Protein AF-A0A2D4LKE3-F1 (afdb_monomer)

Foldseek 3Di:
DVVVVVVVCVLQFDDQWDAAPVRDIDRDPVVVVVRVVVVVCVVPDDDPDDPVVVVVCVVPDPDDDDDPVVVVVVLDQDDLVNQLVVLVPDDFPDQDFPVRDGSVCCNVCVVVCSVVVSVQVRCCSVVVDDDPSVVDGDDDDRDDDPPPSVD

pLDDT: mean 87.48, std 9.99, range [42.66, 97.75]

Organism: NCBI:txid129469

Solvent-accessible surface area (backbone atoms only — not comparable to full-atom values): 9604 Å² total; per-residue (Å²): 110,68,68,59,56,51,62,70,45,48,71,73,66,55,80,59,46,43,68,43,99,84,72,48,81,37,61,50,71,68,62,40,51,49,45,53,49,56,51,50,53,63,70,69,52,77,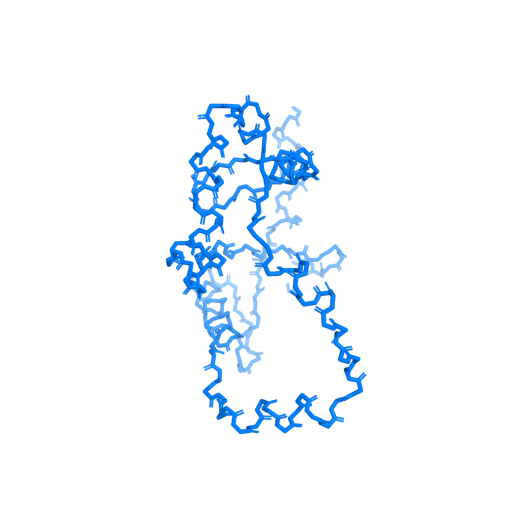78,89,72,57,67,68,58,54,52,48,51,60,70,73,41,92,68,80,79,76,53,68,71,55,52,56,62,73,69,49,79,75,47,72,6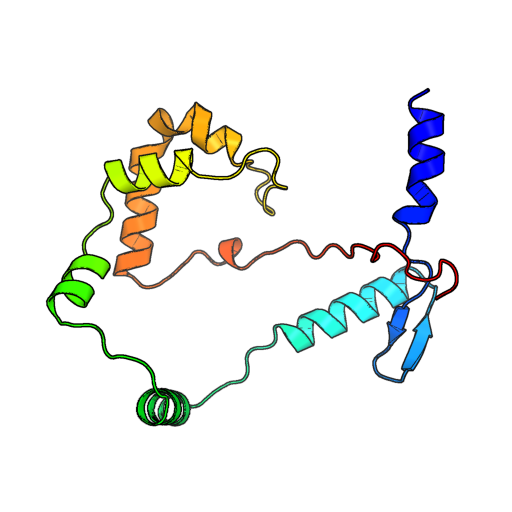6,60,50,53,52,51,48,66,66,52,66,72,94,52,86,46,61,87,86,65,63,39,59,58,55,50,56,76,45,29,88,83,43,44,69,62,52,46,51,52,54,41,50,30,66,73,68,74,51,77,65,72,74,77,76,57,77,84,89,76,91,75,73,62,94,82,63,58,92,87,83

Sequence (151 aa):
WLAYKLKKRKPKRTIYQLLDKNGQIEADPEKKKEIVREYFENLYDQDRVELNKIETYLKEGTLQLLSEDKKETLNKEITLSELRESIKKQKSNKTPGPDGFPSELYKEMGELLENLLLEICNEVLLEARTSESWKEAYITLIPEEGADANQ

Secondary structure (DSSP, 8-state):
-HHHHHHHHSGGG----EE-TTS-EE--HHHHHHHHHHHHHHHH------HHHHHHHHHHS-PPPPPHHHHHHHTSPPPHHHHHHHHHHSPSSPPP-TT---HHHHHHHHHHHHHHHHHHHHHHHHH----GGGG---------TT--TT-

Nearest PDB structures (foldseek):
  8c8j-assembly1_A  TM=7.892E-01  e=3.208E-06  Homo sapiens
  8uw3-assembly1_A  TM=8.749E-01  e=2.690E-05  Homo sapiens
  8sxu-assembly1_A  TM=7.715E-01  e=1.828E-05  Homo sapiens
  2y9j-assembly1_Y  TM=1.872E-01  e=2.750E+00  Salmonella enterica subsp. enterica serovar Typhimurium

Structure (mmCIF, N/CA/C/O backbone):
data_AF-A0A2D4LKE3-F1
#
_entry.id   AF-A0A2D4LKE3-F1
#
loop_
_atom_site.group_PDB
_atom_site.id
_atom_site.type_symbol
_atom_site.label_atom_id
_atom_site.label_alt_id
_atom_site.label_comp_id
_atom_site.label_asym_id
_atom_site.label_entity_id
_atom_site.label_seq_id
_atom_site.pdbx_PDB_ins_code
_atom_site.Cartn_x
_atom_site.Cartn_y
_atom_site.Cartn_z
_atom_site.occupancy
_atom_site.B_iso_or_equiv
_atom_site.auth_seq_id
_atom_site.auth_comp_id
_atom_site.auth_asym_id
_atom_site.auth_atom_id
_atom_site.pdbx_PDB_model_num
ATOM 1 N N . TRP A 1 1 ? -12.184 11.033 -34.931 1.00 65.94 1 TRP A N 1
ATOM 2 C CA . TRP A 1 1 ? -11.682 11.895 -33.833 1.00 65.94 1 TRP A CA 1
ATOM 3 C C . TRP A 1 1 ? -10.909 11.115 -32.755 1.00 65.94 1 TRP A C 1
ATOM 5 O O . TRP A 1 1 ? -9.753 11.447 -32.508 1.00 65.94 1 TRP A O 1
ATOM 15 N N . LEU A 1 2 ? -11.458 10.036 -32.172 1.00 74.19 2 LEU A N 1
ATOM 16 C CA . LEU A 1 2 ? -10.763 9.214 -31.158 1.00 74.19 2 LEU A CA 1
ATOM 17 C C . LEU A 1 2 ? -9.444 8.588 -31.661 1.00 74.19 2 LEU A C 1
ATOM 19 O O . LEU A 1 2 ? -8.413 8.738 -31.011 1.00 74.19 2 LEU A O 1
ATOM 23 N N . ALA A 1 3 ? -9.443 7.980 -32.853 1.00 77.62 3 ALA A N 1
ATOM 24 C CA . ALA A 1 3 ? -8.242 7.389 -33.461 1.00 77.62 3 ALA A CA 1
ATOM 25 C C . ALA A 1 3 ? -7.093 8.402 -33.641 1.00 77.62 3 ALA A C 1
ATOM 27 O O . ALA A 1 3 ? -5.932 8.097 -33.378 1.00 77.62 3 ALA A O 1
ATOM 28 N N . TYR A 1 4 ? -7.422 9.642 -34.012 1.00 77.94 4 TYR A N 1
ATOM 29 C CA . TYR A 1 4 ? -6.458 10.737 -34.133 1.00 77.94 4 TYR A CA 1
ATOM 30 C C . TYR A 1 4 ? -5.860 11.133 -32.772 1.00 77.94 4 TYR A C 1
ATOM 32 O O . TYR A 1 4 ? -4.644 11.283 -32.644 1.00 77.94 4 TYR A O 1
ATOM 40 N N . LYS A 1 5 ? -6.698 11.230 -31.730 1.00 74.94 5 LYS A N 1
ATOM 41 C CA . LYS A 1 5 ? -6.263 11.527 -30.354 1.00 74.94 5 LYS A CA 1
ATOM 42 C C . LYS A 1 5 ? -5.369 10.417 -29.789 1.00 74.94 5 LYS A C 1
ATOM 44 O O . LYS A 1 5 ? -4.370 10.716 -29.141 1.00 74.94 5 LYS A O 1
ATOM 49 N N . LEU A 1 6 ? -5.68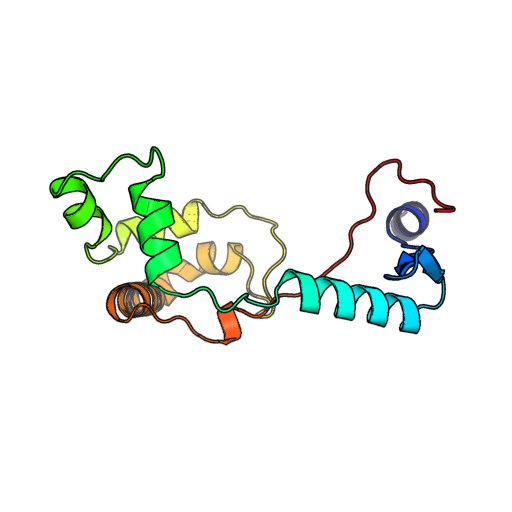7 9.152 -30.072 1.00 74.31 6 LEU A N 1
ATOM 50 C CA . LEU A 1 6 ? -4.856 7.999 -29.709 1.00 74.31 6 LEU A CA 1
ATOM 51 C C . LEU A 1 6 ? -3.509 8.020 -30.448 1.00 74.31 6 LEU A C 1
ATOM 53 O O . LEU A 1 6 ? -2.471 7.852 -29.813 1.00 74.31 6 LEU A O 1
ATOM 57 N N . LYS A 1 7 ? -3.500 8.320 -31.755 1.00 71.81 7 LYS A N 1
ATOM 58 C CA . LYS A 1 7 ? -2.272 8.414 -32.565 1.00 71.81 7 LYS A CA 1
ATOM 59 C C . LYS A 1 7 ? -1.324 9.513 -32.066 1.00 71.81 7 LYS A C 1
ATOM 61 O O . LYS A 1 7 ? -0.128 9.272 -31.983 1.00 71.81 7 LYS A O 1
ATOM 66 N N . LYS A 1 8 ? -1.849 10.674 -31.650 1.00 70.44 8 LYS A N 1
ATOM 67 C CA . LYS A 1 8 ? -1.053 11.754 -31.027 1.00 70.44 8 LYS A CA 1
ATOM 68 C C . LYS A 1 8 ? -0.528 11.418 -29.623 1.00 70.44 8 LYS A C 1
ATOM 70 O O . LYS A 1 8 ? 0.462 12.001 -29.197 1.00 70.44 8 LYS A O 1
ATOM 75 N N . ARG A 1 9 ? -1.188 10.510 -28.893 1.00 65.38 9 ARG A N 1
ATOM 76 C CA . ARG A 1 9 ? -0.799 10.101 -27.530 1.00 65.38 9 ARG A CA 1
ATOM 77 C C . ARG A 1 9 ? 0.203 8.946 -27.498 1.00 65.38 9 ARG A C 1
ATOM 79 O O . ARG A 1 9 ? 0.958 8.870 -26.539 1.00 65.38 9 ARG A O 1
ATOM 86 N N . LYS A 1 10 ? 0.221 8.076 -28.517 1.00 61.34 10 LYS A N 1
ATOM 87 C CA . LYS A 1 10 ? 1.152 6.935 -28.626 1.00 61.34 10 LYS A CA 1
ATOM 88 C C . LYS A 1 10 ? 2.632 7.303 -28.404 1.00 61.34 10 LYS A C 1
ATOM 90 O O . LYS A 1 10 ? 3.231 6.691 -27.524 1.00 61.34 10 LYS A O 1
ATOM 95 N N . PRO A 1 11 ? 3.221 8.295 -29.100 1.00 62.19 11 PRO A N 1
ATOM 96 C CA . PRO A 1 11 ? 4.644 8.601 -28.932 1.00 62.19 11 PRO A CA 1
ATOM 97 C C . PRO A 1 11 ? 4.976 9.150 -27.539 1.00 62.19 11 PRO A C 1
ATOM 99 O O . PRO A 1 11 ? 6.042 8.863 -27.024 1.00 62.19 11 PRO A O 1
ATOM 102 N N . LYS A 1 12 ? 4.038 9.851 -26.885 1.00 66.25 12 LYS A N 1
ATOM 103 C CA . LYS A 1 12 ? 4.211 10.379 -25.517 1.00 66.25 12 LYS A CA 1
ATOM 104 C C . LYS A 1 12 ? 4.125 9.318 -24.412 1.00 66.25 12 LYS A C 1
ATO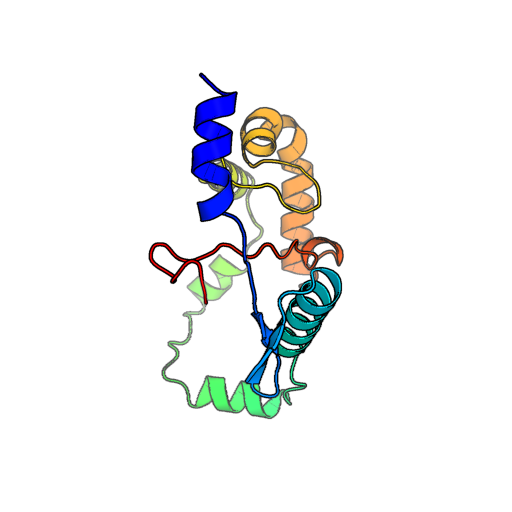M 106 O O . LYS A 1 12 ? 4.266 9.648 -23.247 1.00 66.25 12 LYS A O 1
ATOM 111 N N . ARG A 1 13 ? 3.774 8.076 -24.752 1.00 70.88 13 ARG A N 1
ATOM 112 C CA . ARG A 1 13 ? 3.596 6.962 -23.803 1.00 70.88 13 ARG A CA 1
ATOM 113 C C . ARG A 1 13 ? 4.526 5.791 -24.098 1.00 70.88 13 ARG A C 1
ATOM 115 O O . ARG A 1 13 ? 4.426 4.765 -23.440 1.00 70.88 13 ARG A O 1
ATOM 122 N N . THR A 1 14 ? 5.350 5.913 -25.136 1.00 79.56 14 THR A N 1
ATOM 123 C CA . THR A 1 14 ? 6.241 4.842 -25.570 1.00 79.56 14 THR A CA 1
ATOM 124 C C . THR A 1 14 ? 7.618 5.111 -24.999 1.00 79.56 14 THR A C 1
ATOM 126 O O . THR A 1 14 ? 8.144 6.204 -25.169 1.00 79.56 14 THR A O 1
ATOM 129 N N . ILE A 1 15 ? 8.183 4.106 -24.343 1.00 85.38 15 ILE A N 1
ATOM 130 C CA . ILE A 1 15 ? 9.568 4.122 -23.884 1.00 85.38 15 ILE A CA 1
ATOM 131 C C . ILE A 1 15 ? 10.392 3.449 -24.972 1.00 85.38 15 ILE A C 1
ATOM 133 O O . ILE A 1 15 ? 10.228 2.250 -25.234 1.00 85.38 15 ILE A O 1
ATOM 137 N N . TYR A 1 16 ? 11.211 4.238 -25.662 1.00 85.75 16 TYR A N 1
ATOM 138 C CA . TYR A 1 16 ? 11.960 3.768 -26.823 1.00 85.75 16 TYR A CA 1
ATOM 139 C C . TYR A 1 16 ? 13.146 2.914 -26.396 1.00 85.75 16 TYR A C 1
ATOM 141 O O . TYR A 1 16 ? 13.276 1.789 -26.883 1.00 85.75 16 TYR A O 1
ATOM 149 N N . GLN A 1 17 ? 13.907 3.379 -25.413 1.00 89.12 17 GLN A N 1
ATOM 150 C CA . GLN A 1 17 ? 15.090 2.699 -24.907 1.00 89.12 17 GLN A CA 1
ATOM 151 C C . GLN A 1 17 ? 15.206 2.837 -23.383 1.00 89.12 17 GLN A C 1
ATOM 153 O O . GLN A 1 17 ? 14.513 3.648 -22.772 1.00 89.12 17 GLN A O 1
ATOM 158 N N . LEU A 1 18 ? 16.029 1.988 -22.777 1.00 91.31 18 LEU A N 1
ATOM 159 C CA . LEU A 1 18 ? 16.398 2.032 -21.364 1.00 91.31 18 LEU A CA 1
ATOM 160 C C . LEU A 1 18 ? 17.906 1.823 -21.238 1.00 91.31 18 LEU A C 1
ATOM 162 O O . LEU A 1 18 ? 18.506 1.179 -22.098 1.00 91.31 18 LEU A O 1
ATOM 166 N N . LEU A 1 19 ? 18.503 2.338 -20.164 1.00 91.38 19 LEU A N 1
ATOM 167 C CA . LEU A 1 19 ? 19.871 1.991 -19.794 1.00 91.38 19 LEU A CA 1
ATOM 168 C C . LEU A 1 19 ? 19.873 0.776 -18.867 1.00 91.38 19 LEU A C 1
ATOM 170 O O . LEU A 1 19 ? 19.094 0.720 -17.916 1.00 91.38 19 LEU A O 1
ATOM 174 N N . ASP A 1 20 ? 20.761 -0.174 -19.137 1.00 90.38 20 ASP A N 1
ATOM 175 C CA . ASP A 1 20 ? 21.038 -1.286 -18.234 1.00 90.38 20 ASP A CA 1
ATOM 176 C C . ASP A 1 20 ? 21.956 -0.858 -17.066 1.00 90.38 20 ASP A C 1
ATOM 178 O O . ASP A 1 20 ? 22.481 0.259 -17.014 1.00 90.38 20 ASP A O 1
ATOM 182 N N . LYS A 1 21 ? 22.196 -1.779 -16.125 1.00 89.00 21 LYS A N 1
ATOM 183 C CA . LYS A 1 21 ? 23.094 -1.575 -14.970 1.00 89.00 21 LYS A CA 1
ATOM 184 C C . LYS A 1 21 ? 24.555 -1.275 -15.335 1.00 89.00 21 LYS A C 1
ATOM 186 O O . LYS A 1 21 ? 25.302 -0.783 -14.495 1.00 89.00 21 LYS A O 1
ATOM 191 N N . ASN A 1 22 ? 24.965 -1.573 -16.566 1.00 91.38 22 ASN A N 1
ATOM 192 C CA . ASN A 1 22 ? 26.306 -1.320 -17.085 1.00 91.38 22 ASN A CA 1
ATOM 193 C C . ASN A 1 22 ? 26.380 -0.006 -17.888 1.00 91.38 22 ASN A C 1
ATOM 195 O O . ASN A 1 22 ? 27.442 0.321 -18.419 1.00 91.38 22 ASN A O 1
ATOM 199 N N . GLY A 1 23 ? 25.272 0.736 -18.004 1.00 89.25 23 GLY A N 1
ATOM 200 C CA . GLY A 1 23 ? 25.174 1.961 -18.795 1.00 89.25 23 GLY A CA 1
ATOM 201 C C . GLY A 1 23 ? 24.985 1.739 -20.301 1.00 89.25 23 GLY A C 1
ATOM 202 O O . GLY A 1 23 ? 25.187 2.671 -21.078 1.00 89.25 23 GLY A O 1
ATOM 203 N N . GLN A 1 24 ? 24.617 0.532 -20.738 1.00 91.38 24 GLN A N 1
ATOM 204 C CA . GLN A 1 24 ? 24.325 0.215 -22.138 1.00 91.38 24 GLN A CA 1
ATOM 205 C C . GLN A 1 24 ? 22.867 0.522 -22.482 1.00 91.38 24 GLN A C 1
ATOM 207 O O . GLN A 1 24 ? 21.958 0.227 -21.712 1.00 91.38 24 GLN A O 1
ATOM 212 N N . ILE A 1 25 ? 22.647 1.101 -23.663 1.00 92.31 25 ILE A N 1
ATOM 213 C CA . ILE A 1 25 ? 21.314 1.458 -24.158 1.00 92.31 25 ILE A CA 1
ATOM 214 C C . ILE A 1 25 ? 20.684 0.249 -24.850 1.00 92.31 25 ILE A C 1
ATOM 216 O O . ILE A 1 25 ? 21.243 -0.284 -25.808 1.00 92.31 25 ILE A O 1
ATOM 220 N N . GLU A 1 26 ? 19.481 -0.127 -24.422 1.00 92.44 26 GLU A N 1
ATOM 221 C CA . GLU A 1 26 ? 18.705 -1.221 -25.000 1.00 92.44 26 GLU A CA 1
ATOM 222 C C . GLU A 1 26 ? 17.328 -0.739 -25.464 1.00 92.44 26 GLU A C 1
ATOM 224 O O . GLU A 1 26 ? 16.533 -0.190 -24.699 1.00 92.44 26 GLU A O 1
ATOM 229 N N . ALA A 1 27 ? 17.030 -0.973 -26.743 1.00 91.62 27 ALA A N 1
ATOM 230 C CA . ALA A 1 27 ? 15.740 -0.648 -27.358 1.00 91.62 27 ALA A CA 1
ATOM 231 C C . ALA A 1 27 ? 14.835 -1.880 -27.541 1.00 91.62 27 ALA A C 1
ATOM 233 O O . ALA A 1 27 ? 13.627 -1.733 -27.767 1.00 91.62 27 ALA A O 1
ATOM 234 N N . ASP A 1 28 ? 15.403 -3.087 -27.431 1.00 92.38 28 ASP A N 1
ATOM 235 C CA . ASP A 1 28 ? 14.671 -4.342 -27.585 1.00 92.38 28 ASP A CA 1
ATOM 236 C C . ASP A 1 28 ? 13.601 -4.503 -26.483 1.00 92.38 28 ASP A C 1
ATOM 238 O O . ASP A 1 28 ? 13.904 -4.319 -25.301 1.00 92.38 28 ASP A O 1
ATOM 242 N N . PRO A 1 29 ? 12.339 -4.821 -26.825 1.00 89.81 29 PRO A N 1
ATOM 243 C CA . PRO A 1 29 ? 11.267 -4.932 -25.842 1.00 89.81 29 PRO A CA 1
ATOM 244 C C . PRO A 1 29 ? 11.496 -5.977 -24.747 1.00 89.81 29 PRO A C 1
ATOM 246 O O . PRO A 1 29 ? 11.118 -5.718 -23.606 1.00 89.81 29 PRO A O 1
ATOM 249 N N . GLU A 1 30 ? 12.088 -7.132 -25.062 1.00 92.56 30 GLU A N 1
ATOM 250 C CA . GLU A 1 30 ? 12.310 -8.189 -24.069 1.00 92.56 30 GLU A CA 1
ATOM 251 C C . GLU A 1 30 ? 13.471 -7.825 -23.147 1.00 92.56 30 GLU A C 1
ATOM 253 O O . GLU A 1 30 ? 13.337 -7.916 -21.928 1.00 92.56 30 GLU A O 1
ATOM 258 N N . LYS A 1 31 ? 14.561 -7.278 -23.696 1.00 93.19 31 LYS A N 1
ATOM 259 C CA . LYS A 1 31 ? 15.651 -6.745 -22.869 1.00 93.19 31 LYS A CA 1
ATOM 260 C C . LYS A 1 31 ? 15.204 -5.591 -21.977 1.00 93.19 31 LYS A C 1
ATOM 262 O O . LYS A 1 31 ? 15.613 -5.517 -20.825 1.00 93.19 31 LYS A O 1
ATOM 267 N N . LYS A 1 32 ? 14.320 -4.711 -22.460 1.00 91.56 32 LYS A N 1
ATOM 268 C CA . LYS A 1 32 ? 13.749 -3.640 -21.630 1.00 91.56 32 LYS A CA 1
ATOM 269 C C . LYS A 1 32 ? 12.945 -4.189 -20.457 1.00 91.56 32 LYS A C 1
ATOM 271 O O . LYS A 1 32 ? 13.073 -3.664 -19.358 1.00 91.56 32 LYS A O 1
ATOM 276 N N . LYS A 1 33 ? 12.132 -5.232 -20.661 1.00 91.75 33 LYS A N 1
ATOM 277 C CA . LYS A 1 33 ? 11.418 -5.883 -19.549 1.00 91.75 33 LYS A CA 1
ATOM 278 C C . LYS A 1 33 ? 12.394 -6.441 -18.524 1.00 91.75 33 LYS A C 1
ATOM 280 O O . LYS A 1 33 ? 12.166 -6.263 -17.334 1.00 91.75 33 LYS A O 1
ATOM 285 N N . GLU A 1 34 ? 13.469 -7.066 -18.990 1.00 93.94 34 GLU A N 1
ATOM 286 C CA . GLU A 1 34 ? 14.493 -7.634 -18.119 1.00 93.94 34 GLU A CA 1
ATOM 287 C C . GLU A 1 34 ? 15.200 -6.558 -17.289 1.00 93.94 34 GLU A C 1
ATOM 289 O O . GLU A 1 34 ? 15.289 -6.694 -16.074 1.00 93.94 34 GLU A O 1
ATOM 294 N N . ILE A 1 35 ? 15.594 -5.440 -17.908 1.00 94.25 35 ILE A N 1
ATOM 295 C CA . ILE A 1 35 ? 16.184 -4.291 -17.204 1.00 94.25 35 ILE A CA 1
ATOM 296 C C . ILE A 1 35 ? 15.247 -3.782 -16.104 1.00 94.25 35 ILE A C 1
ATOM 298 O O . ILE A 1 35 ? 15.679 -3.542 -14.979 1.00 94.25 35 ILE A O 1
ATOM 302 N N . VAL A 1 36 ? 13.957 -3.625 -16.413 1.00 93.38 36 VAL A N 1
ATOM 303 C CA . VAL A 1 36 ? 12.957 -3.150 -15.444 1.00 93.38 36 VAL A CA 1
ATOM 304 C C . VAL A 1 36 ? 12.781 -4.147 -14.307 1.00 93.38 36 VAL A C 1
ATOM 306 O O . VAL A 1 36 ? 12.743 -3.742 -13.147 1.00 93.38 36 VAL A O 1
ATOM 309 N N . ARG A 1 37 ? 12.688 -5.437 -14.635 1.00 93.00 37 ARG A N 1
ATOM 310 C CA . ARG A 1 37 ? 12.560 -6.517 -13.660 1.00 93.00 37 ARG A CA 1
ATOM 311 C C . ARG A 1 37 ? 13.755 -6.531 -12.714 1.00 93.00 37 ARG A C 1
ATOM 313 O O . ARG A 1 37 ? 13.552 -6.387 -11.517 1.00 93.00 37 ARG A O 1
ATOM 320 N N . GLU A 1 38 ? 14.977 -6.611 -13.243 1.00 93.50 38 GLU A N 1
ATOM 321 C CA . GLU A 1 38 ? 16.200 -6.599 -12.434 1.00 93.50 38 GLU A CA 1
ATOM 322 C C . GLU A 1 38 ? 16.293 -5.336 -11.567 1.00 93.50 38 GLU A C 1
ATOM 324 O O . GLU A 1 38 ? 16.645 -5.413 -10.392 1.00 93.50 38 GLU A O 1
ATOM 329 N N . TYR A 1 39 ? 15.980 -4.162 -12.123 1.00 92.50 39 TYR A N 1
ATOM 330 C CA . TYR A 1 39 ? 16.043 -2.906 -11.378 1.00 92.50 39 TYR A CA 1
ATOM 331 C C . TYR A 1 39 ? 15.105 -2.915 -10.168 1.00 92.50 39 TYR A C 1
ATOM 333 O O . TYR A 1 39 ? 15.539 -2.620 -9.057 1.00 92.50 39 TYR A O 1
ATOM 341 N N . PHE A 1 40 ? 13.831 -3.262 -10.367 1.00 92.31 40 PHE A N 1
ATOM 342 C CA . PHE A 1 40 ? 12.851 -3.240 -9.284 1.00 92.31 40 PHE A CA 1
ATOM 343 C C . PHE A 1 40 ? 12.991 -4.419 -8.319 1.00 92.31 40 PHE A C 1
ATOM 345 O O . PHE A 1 40 ? 12.716 -4.235 -7.138 1.00 92.31 40 PHE A O 1
ATOM 352 N N . GLU A 1 41 ? 13.459 -5.585 -8.776 1.00 91.12 41 GLU A N 1
ATOM 353 C CA . GLU A 1 41 ? 13.841 -6.688 -7.885 1.00 91.12 41 GLU A CA 1
ATOM 354 C C . GLU A 1 41 ? 14.935 -6.239 -6.917 1.00 91.12 41 GLU A C 1
ATOM 356 O O . GLU A 1 41 ? 14.773 -6.406 -5.717 1.00 91.12 41 GLU A O 1
ATOM 361 N N . ASN A 1 42 ? 15.992 -5.588 -7.412 1.00 90.75 42 ASN A N 1
ATOM 362 C CA . ASN A 1 42 ? 17.059 -5.071 -6.552 1.00 90.75 42 ASN A CA 1
ATOM 363 C C . ASN A 1 42 ? 16.604 -3.886 -5.683 1.00 90.75 42 ASN A C 1
ATOM 365 O O . ASN A 1 42 ? 17.058 -3.748 -4.553 1.00 90.75 42 ASN A O 1
ATOM 369 N N . LEU A 1 43 ? 15.727 -3.011 -6.195 1.00 90.69 43 LEU A N 1
ATOM 370 C CA . LEU A 1 43 ? 15.225 -1.850 -5.448 1.00 90.69 43 LEU A CA 1
ATOM 371 C C . LEU A 1 43 ? 14.346 -2.256 -4.260 1.00 90.69 43 LEU A C 1
ATOM 373 O O . LEU A 1 43 ? 14.378 -1.598 -3.221 1.00 90.69 43 LEU A O 1
ATOM 377 N N . TYR A 1 44 ? 13.521 -3.287 -4.443 1.00 88.00 44 TYR A N 1
ATOM 378 C CA . TYR A 1 44 ? 12.609 -3.790 -3.419 1.00 88.00 44 TYR A CA 1
ATOM 379 C C . TYR A 1 44 ? 13.158 -4.999 -2.662 1.00 88.00 44 TYR A C 1
ATOM 381 O O . TYR A 1 44 ? 12.455 -5.533 -1.801 1.00 88.00 44 TYR A O 1
ATOM 389 N N . ASP A 1 45 ? 14.394 -5.415 -2.945 1.00 86.62 45 ASP A N 1
ATOM 390 C CA . ASP A 1 45 ? 15.070 -6.417 -2.136 1.00 86.62 45 ASP A CA 1
ATOM 391 C C . ASP A 1 45 ? 15.239 -5.873 -0.713 1.00 86.62 45 ASP A C 1
ATOM 393 O O . ASP A 1 45 ? 15.652 -4.731 -0.491 1.00 86.62 45 ASP A O 1
ATOM 397 N N . GLN A 1 46 ? 14.840 -6.671 0.273 1.00 74.06 46 GLN A N 1
ATOM 398 C CA . GLN A 1 46 ? 14.906 -6.259 1.667 1.00 74.06 46 GLN A CA 1
ATOM 399 C C . GLN A 1 46 ? 16.275 -6.603 2.238 1.00 74.06 46 GLN A C 1
ATOM 401 O O . GLN A 1 46 ? 16.589 -7.773 2.474 1.00 74.06 46 GLN A O 1
ATOM 406 N N . ASP A 1 47 ? 17.050 -5.573 2.574 1.00 76.69 47 ASP A N 1
ATOM 407 C CA . ASP A 1 47 ? 18.236 -5.752 3.400 1.00 76.69 47 ASP A CA 1
ATOM 408 C C . ASP A 1 47 ? 17.851 -6.418 4.726 1.00 76.69 47 ASP A C 1
ATOM 410 O O . ASP A 1 47 ? 16.976 -5.958 5.468 1.00 76.69 47 ASP A O 1
ATOM 414 N N . ARG A 1 48 ? 18.544 -7.506 5.070 1.00 79.00 48 ARG A N 1
ATOM 415 C CA . ARG A 1 48 ? 18.418 -8.124 6.393 1.00 79.00 48 ARG A CA 1
ATOM 416 C C . ARG A 1 48 ? 19.116 -7.241 7.421 1.00 79.00 48 ARG A C 1
ATOM 418 O O . ARG A 1 48 ? 20.299 -7.415 7.712 1.00 79.00 48 ARG A O 1
ATOM 425 N N . VAL A 1 49 ? 18.382 -6.280 7.967 1.00 84.75 49 VAL A N 1
ATOM 426 C CA . VAL A 1 49 ? 18.879 -5.405 9.029 1.00 84.75 49 VAL A CA 1
ATOM 427 C C . VAL A 1 49 ? 18.718 -6.097 10.382 1.00 84.75 49 VAL A C 1
ATOM 429 O O . VAL A 1 49 ? 17.642 -6.567 10.742 1.00 84.75 49 VAL A O 1
ATOM 432 N N . GLU A 1 50 ? 19.801 -6.156 11.156 1.00 90.50 50 GLU A N 1
ATOM 433 C CA . GLU A 1 50 ? 19.758 -6.650 12.533 1.00 90.50 50 GLU A CA 1
ATOM 434 C C . GLU A 1 50 ? 18.890 -5.738 13.412 1.00 90.50 50 GLU A C 1
ATOM 436 O O . GLU A 1 50 ? 19.045 -4.515 13.385 1.00 90.50 50 GLU A O 1
ATOM 441 N N . LEU A 1 51 ? 18.040 -6.331 14.257 1.00 88.38 51 LEU A N 1
ATOM 442 C CA . LEU A 1 51 ? 17.137 -5.598 15.159 1.00 88.38 51 LEU A CA 1
ATOM 443 C C . LEU A 1 51 ? 17.868 -4.548 16.010 1.00 88.38 51 LEU A C 1
ATOM 445 O O . LEU A 1 51 ? 17.381 -3.431 16.168 1.00 88.38 51 LEU A O 1
ATOM 449 N N . ASN A 1 52 ? 19.082 -4.861 16.472 1.00 91.50 52 ASN A N 1
ATOM 450 C CA . ASN A 1 52 ? 19.905 -3.937 17.253 1.00 91.50 52 ASN A CA 1
ATOM 451 C C . ASN A 1 52 ? 20.234 -2.646 16.488 1.00 91.50 52 ASN A C 1
ATOM 453 O O . ASN A 1 52 ? 20.259 -1.575 17.084 1.00 91.50 52 ASN A O 1
ATOM 457 N N . LYS A 1 53 ? 20.466 -2.720 15.170 1.00 90.75 53 LYS A N 1
ATOM 458 C CA . LYS A 1 53 ? 20.740 -1.528 14.351 1.00 90.75 53 LYS A CA 1
ATOM 459 C C . LYS A 1 53 ? 19.500 -0.652 14.219 1.00 90.75 53 LYS A C 1
ATOM 461 O O . LYS A 1 53 ? 19.620 0.568 14.267 1.00 90.75 53 LYS A O 1
ATOM 466 N N . ILE A 1 54 ? 18.325 -1.273 14.096 1.00 89.19 54 ILE A N 1
ATOM 467 C CA . ILE A 1 54 ? 17.044 -0.561 14.057 1.00 89.19 54 ILE A CA 1
ATOM 468 C C . ILE A 1 54 ? 16.813 0.156 15.388 1.00 89.19 54 ILE A C 1
ATOM 470 O O . ILE A 1 54 ? 16.519 1.348 15.399 1.00 89.19 54 ILE A O 1
ATOM 474 N N . GLU A 1 55 ? 17.007 -0.535 16.513 1.00 88.19 55 GLU A N 1
ATOM 475 C CA . GLU A 1 55 ? 16.877 0.080 17.834 1.00 88.19 55 GLU A CA 1
ATOM 476 C C . GLU A 1 55 ? 17.831 1.256 18.032 1.00 88.19 55 GLU A C 1
ATOM 478 O O . GLU A 1 55 ? 17.410 2.306 18.517 1.00 88.19 55 GLU A O 1
ATOM 483 N N . THR A 1 56 ? 19.105 1.091 17.671 1.00 90.56 56 THR A N 1
ATOM 484 C CA . THR A 1 56 ? 20.103 2.160 17.775 1.00 90.56 56 THR A CA 1
ATOM 485 C C . THR A 1 56 ? 19.699 3.358 16.926 1.00 90.56 56 THR A C 1
ATOM 487 O O . THR A 1 56 ? 19.653 4.468 17.444 1.00 90.56 56 THR A O 1
ATOM 490 N N . TYR A 1 57 ? 19.295 3.139 15.672 1.00 89.31 57 TYR A N 1
ATOM 491 C CA . TYR A 1 57 ? 18.821 4.207 14.791 1.00 89.31 57 TYR A CA 1
ATOM 492 C C . TYR A 1 57 ? 17.624 4.968 15.382 1.00 89.31 57 TYR A C 1
ATOM 494 O O . TYR A 1 57 ? 17.604 6.198 15.380 1.00 89.31 57 TYR A O 1
ATOM 502 N N . LEU A 1 58 ? 16.640 4.252 15.934 1.00 88.31 58 LEU A N 1
ATOM 503 C CA . LEU A 1 58 ? 15.466 4.869 16.557 1.00 88.31 58 LEU A CA 1
ATOM 504 C C . LEU A 1 58 ? 15.814 5.637 17.843 1.00 88.31 58 LEU A C 1
ATOM 506 O O . LEU A 1 58 ? 15.173 6.646 18.127 1.00 88.31 58 LEU A O 1
ATOM 510 N N . LYS A 1 59 ? 16.813 5.177 18.610 1.00 85.19 59 LYS A N 1
ATOM 511 C CA . LYS A 1 59 ? 17.301 5.833 19.839 1.00 85.19 59 LYS A CA 1
ATOM 512 C C . LYS A 1 59 ? 18.151 7.073 19.546 1.00 85.19 59 LYS A C 1
ATOM 514 O O . LYS A 1 59 ? 18.085 8.040 20.298 1.00 85.19 59 LYS A O 1
ATOM 519 N N . GLU A 1 60 ? 18.959 7.032 18.489 1.00 86.94 60 GLU A N 1
ATOM 520 C CA . GLU A 1 60 ? 19.826 8.138 18.060 1.00 86.94 60 GLU A CA 1
ATOM 521 C C . GLU A 1 60 ? 19.066 9.208 17.264 1.00 86.94 60 GLU A C 1
ATOM 523 O O . GLU A 1 60 ? 19.467 10.373 17.236 1.00 86.94 60 GLU A O 1
ATOM 528 N N . GLY A 1 61 ? 17.964 8.827 16.617 1.00 80.56 61 GLY A N 1
ATOM 529 C CA . GLY A 1 61 ? 17.112 9.743 15.874 1.00 80.56 61 GLY A CA 1
ATOM 530 C C . GLY A 1 61 ? 16.429 10.780 16.769 1.00 80.56 61 GLY A C 1
ATOM 531 O O . GLY A 1 61 ? 16.063 10.523 17.912 1.00 80.56 61 GLY A O 1
ATOM 532 N N . THR A 1 62 ? 16.152 11.960 16.216 1.00 78.38 62 THR A N 1
ATOM 533 C CA . THR A 1 62 ? 15.344 13.013 16.860 1.00 78.38 62 THR A CA 1
ATOM 534 C C . THR A 1 62 ? 13.839 12.719 16.798 1.00 78.38 62 THR A C 1
ATOM 536 O O . THR A 1 62 ? 13.012 13.627 16.681 1.00 78.38 62 THR A O 1
ATOM 539 N N . LEU A 1 63 ? 13.460 11.439 16.841 1.00 81.50 63 LEU A N 1
ATOM 540 C CA . LEU A 1 63 ? 12.064 11.028 16.800 1.00 81.50 63 LEU A CA 1
ATOM 541 C C . LEU A 1 63 ? 11.401 11.365 18.135 1.00 81.50 63 LEU A C 1
ATOM 543 O O . LEU A 1 63 ? 11.866 10.982 19.207 1.00 81.50 63 LEU A O 1
ATOM 547 N N . GLN A 1 64 ? 10.292 12.097 18.072 1.00 82.44 64 GLN A N 1
ATOM 548 C CA . GLN A 1 64 ? 9.507 12.395 19.262 1.00 82.44 64 GLN A CA 1
ATOM 549 C C . GLN A 1 64 ? 8.783 11.132 19.720 1.00 82.44 64 GLN A C 1
ATOM 551 O O . GLN A 1 64 ? 7.993 10.554 18.970 1.00 82.44 64 GLN A O 1
ATOM 556 N N . LEU A 1 65 ? 9.027 10.722 20.965 1.00 84.81 65 LEU A N 1
ATOM 557 C CA . LEU A 1 65 ? 8.300 9.610 21.559 1.00 84.81 65 LEU A CA 1
ATOM 558 C C . LEU A 1 65 ? 6.825 9.994 21.735 1.00 84.81 65 LEU A C 1
ATOM 560 O O . LEU A 1 65 ? 6.498 11.081 22.218 1.00 84.81 65 LEU A O 1
ATOM 564 N N . LEU A 1 66 ? 5.926 9.092 21.349 1.00 88.62 66 LEU A N 1
ATOM 565 C CA . LEU A 1 66 ? 4.497 9.270 21.583 1.00 88.62 66 LEU A CA 1
ATOM 566 C C . LEU A 1 66 ? 4.199 9.218 23.087 1.00 88.62 66 LEU A C 1
ATOM 568 O O . LEU A 1 66 ? 4.755 8.383 23.805 1.00 88.62 66 LEU A O 1
ATOM 572 N N . SER A 1 67 ? 3.296 10.086 23.550 1.00 93.25 67 SER A N 1
ATOM 573 C CA . SER A 1 67 ? 2.729 9.980 24.896 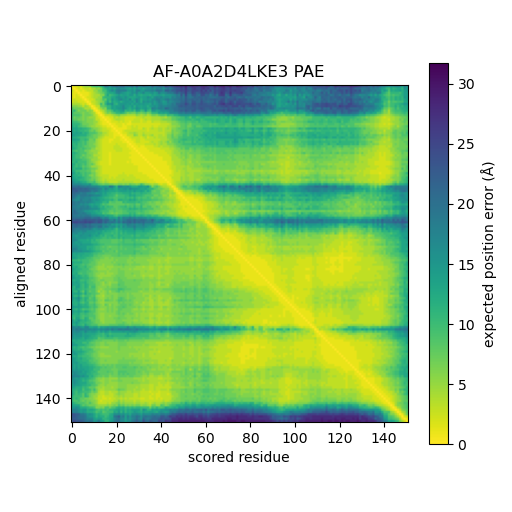1.00 93.25 67 SER A CA 1
ATOM 574 C C . SER A 1 67 ? 1.908 8.700 25.029 1.00 93.25 67 SER A C 1
ATOM 576 O O . SER A 1 67 ? 1.391 8.184 24.035 1.00 93.25 67 SER A O 1
ATOM 578 N N . GLU A 1 68 ? 1.757 8.207 26.256 1.00 93.50 68 GLU A N 1
ATOM 579 C CA . GLU A 1 68 ? 1.051 6.947 26.503 1.00 93.50 68 GLU A CA 1
ATOM 580 C C . GLU A 1 68 ? -0.405 7.001 26.019 1.00 93.50 68 GLU A C 1
ATOM 582 O O . GLU A 1 68 ? -0.831 6.113 25.289 1.00 93.50 68 GLU A O 1
ATOM 587 N N . ASP A 1 69 ? -1.102 8.121 26.243 1.00 95.12 69 ASP A N 1
ATOM 588 C CA . ASP A 1 69 ? -2.469 8.339 25.743 1.00 95.12 69 ASP A CA 1
ATOM 589 C C . ASP A 1 69 ? -2.581 8.223 24.211 1.00 95.12 69 ASP A C 1
ATOM 591 O O . ASP A 1 69 ? -3.576 7.729 23.672 1.00 95.12 69 ASP A O 1
ATOM 595 N N . LYS A 1 70 ? -1.556 8.686 23.478 1.00 94.06 70 LYS A N 1
ATOM 596 C CA . LYS A 1 70 ? -1.527 8.597 22.010 1.00 94.06 70 LYS A CA 1
ATOM 597 C C . LYS A 1 70 ? -1.282 7.168 21.559 1.00 94.06 70 LYS A C 1
ATOM 599 O O . LYS A 1 70 ? -1.918 6.736 20.604 1.00 94.06 70 LYS A O 1
ATOM 604 N N . LYS A 1 71 ? -0.383 6.442 22.231 1.00 92.94 71 LYS A N 1
ATOM 605 C CA . LYS A 1 71 ? -0.151 5.023 21.942 1.00 92.94 71 LYS A CA 1
ATOM 606 C C . LYS A 1 71 ? -1.410 4.213 22.196 1.00 92.94 71 LYS A C 1
ATOM 608 O O . LYS A 1 71 ? -1.786 3.424 21.342 1.00 92.94 71 LYS A O 1
ATOM 613 N N . GLU A 1 72 ? -2.071 4.429 23.329 1.00 94.69 72 GLU A N 1
ATOM 614 C CA . GLU A 1 72 ? -3.319 3.740 23.640 1.00 94.69 72 GLU A CA 1
ATOM 615 C C . GLU A 1 72 ? -4.362 4.036 22.563 1.00 94.69 72 GLU A C 1
ATOM 617 O O . GLU A 1 72 ? -4.945 3.116 22.008 1.00 94.69 72 GLU A O 1
ATOM 622 N N . THR A 1 73 ? -4.534 5.306 22.190 1.00 94.50 73 THR A N 1
ATOM 623 C CA . THR A 1 73 ? -5.494 5.704 21.151 1.00 94.50 73 THR A CA 1
ATOM 624 C C . THR A 1 73 ? -5.199 5.065 19.791 1.00 94.50 73 THR A C 1
ATOM 626 O O . THR A 1 73 ? -6.130 4.614 19.136 1.00 94.50 73 THR A O 1
ATOM 629 N N . LEU A 1 74 ? -3.932 5.000 19.370 1.00 93.00 74 LEU A N 1
ATOM 630 C CA . LEU A 1 74 ? -3.536 4.425 18.076 1.00 93.00 74 LEU A CA 1
ATOM 631 C C . LEU A 1 74 ? -3.652 2.895 18.017 1.00 93.00 74 LEU A C 1
ATOM 633 O O . LEU A 1 74 ? -3.720 2.352 16.921 1.00 93.00 74 LEU A O 1
ATOM 637 N N . ASN A 1 75 ? -3.655 2.217 19.167 1.00 93.69 75 ASN A N 1
ATOM 638 C CA . ASN A 1 75 ? -3.772 0.759 19.258 1.00 93.69 75 ASN A CA 1
ATOM 639 C C . ASN A 1 75 ? -5.197 0.287 19.599 1.00 93.69 75 ASN A C 1
ATOM 641 O O . ASN A 1 75 ? -5.403 -0.902 19.835 1.00 93.69 75 ASN A O 1
ATOM 645 N N . LYS A 1 76 ? -6.180 1.195 19.667 1.00 96.38 76 LYS A N 1
ATOM 646 C CA . LYS A 1 76 ? -7.589 0.814 19.831 1.00 96.38 76 LYS A CA 1
ATOM 647 C C . LYS A 1 76 ? -8.096 0.107 18.581 1.00 96.38 76 LYS A C 1
ATOM 649 O O . LYS A 1 76 ? -7.632 0.374 17.476 1.00 96.38 76 LYS A O 1
ATOM 654 N N . GLU A 1 77 ? -9.090 -0.753 18.780 1.00 97.25 77 GLU A N 1
ATOM 655 C CA . GLU A 1 77 ? -9.832 -1.352 17.676 1.00 97.25 77 GLU A CA 1
ATOM 656 C C . GLU A 1 77 ? -10.387 -0.266 16.753 1.00 97.25 77 GLU A C 1
ATOM 658 O O . GLU A 1 77 ? -10.948 0.741 17.198 1.00 97.25 77 GLU A O 1
ATOM 663 N N . ILE A 1 78 ? -10.240 -0.504 15.455 1.00 97.75 78 ILE A N 1
ATOM 664 C CA . ILE A 1 78 ? -10.791 0.340 14.408 1.00 97.75 78 ILE A CA 1
ATOM 665 C C . ILE A 1 78 ? -12.306 0.251 14.505 1.00 97.75 78 ILE A C 1
ATOM 667 O O . ILE A 1 78 ? -12.885 -0.838 14.531 1.00 97.75 78 ILE A O 1
ATOM 671 N N . THR A 1 79 ? -12.957 1.407 14.531 1.00 97.12 79 THR A N 1
ATOM 672 C CA . THR A 1 79 ? -14.412 1.497 14.585 1.00 97.12 79 THR A CA 1
ATOM 673 C C . THR A 1 79 ? -15.029 1.508 13.189 1.00 97.12 79 THR A C 1
ATOM 675 O O . THR A 1 79 ? -14.441 1.968 12.206 1.00 97.12 79 THR A O 1
ATOM 678 N N . LEU A 1 80 ? -16.296 1.094 13.102 1.00 96.00 80 LEU A N 1
ATOM 679 C CA . LEU A 1 80 ? -17.067 1.170 11.857 1.00 96.00 80 LEU A CA 1
ATOM 680 C C . LEU A 1 80 ? -17.160 2.610 11.314 1.00 96.00 80 LEU A C 1
ATOM 682 O O . LEU A 1 80 ? -17.193 2.826 10.104 1.00 96.00 80 LEU A O 1
ATOM 686 N N . SER A 1 81 ? -17.191 3.611 12.202 1.00 95.25 81 SER A N 1
ATOM 687 C CA . SER A 1 81 ? -17.235 5.023 11.808 1.00 95.25 81 SER A CA 1
ATOM 688 C C . SER A 1 81 ? -15.940 5.457 11.120 1.00 95.25 81 SER A C 1
ATOM 690 O O . SER A 1 81 ? -15.996 6.073 10.055 1.00 95.25 81 SER A O 1
ATOM 692 N N . GLU A 1 82 ? -14.786 5.108 11.693 1.00 96.44 82 GLU A N 1
ATOM 693 C CA . GLU A 1 82 ? -13.473 5.408 11.108 1.00 96.44 82 GLU A CA 1
ATOM 694 C C . GLU A 1 82 ? -13.291 4.707 9.762 1.00 96.44 82 GLU A C 1
ATOM 696 O O . GLU A 1 82 ? -12.827 5.324 8.798 1.00 96.44 82 GLU A O 1
ATOM 701 N N . LEU A 1 83 ? -13.727 3.446 9.661 1.00 95.75 83 LEU A N 1
ATOM 702 C CA . LEU A 1 83 ? -13.712 2.695 8.408 1.00 95.75 83 LEU A CA 1
ATOM 703 C C . LEU A 1 83 ? -14.550 3.394 7.327 1.00 95.75 83 LEU A C 1
ATOM 705 O O . LEU A 1 83 ? -14.052 3.674 6.234 1.00 95.75 83 LEU A O 1
ATOM 709 N N . ARG A 1 84 ? -15.806 3.742 7.635 1.00 94.50 84 ARG A N 1
ATOM 710 C CA . ARG A 1 84 ? -16.706 4.442 6.702 1.00 94.50 84 ARG A CA 1
ATOM 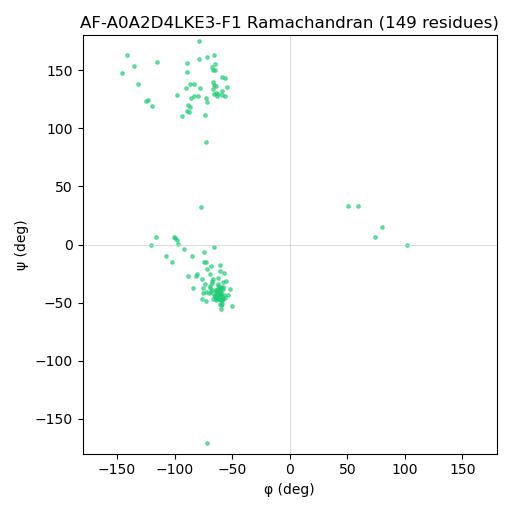711 C C . ARG A 1 84 ? -16.138 5.785 6.258 1.00 94.50 84 ARG A C 1
ATOM 713 O O . ARG A 1 84 ? -16.217 6.136 5.079 1.00 94.50 84 ARG A O 1
ATOM 720 N N . GLU A 1 85 ? -15.576 6.554 7.185 1.00 94.94 85 GLU A N 1
ATOM 721 C CA . GLU A 1 85 ? -14.950 7.834 6.867 1.00 94.94 85 GLU A CA 1
ATOM 722 C C . GLU A 1 85 ? -13.730 7.652 5.950 1.00 94.94 85 GLU A C 1
ATOM 724 O O . GLU A 1 85 ? -13.569 8.394 4.977 1.00 94.94 85 GLU A O 1
ATOM 729 N N . SER A 1 86 ? -12.913 6.630 6.206 1.00 94.56 86 SER A N 1
ATOM 730 C CA . SER A 1 86 ? -11.731 6.302 5.405 1.00 94.56 86 SER A CA 1
ATOM 731 C C . SER A 1 86 ? -12.103 5.909 3.976 1.00 94.56 86 SER A C 1
ATOM 733 O O . SER A 1 86 ? -11.533 6.454 3.029 1.00 94.56 86 SER A O 1
ATOM 735 N N . ILE A 1 87 ? -13.116 5.053 3.804 1.00 93.50 87 ILE A N 1
ATOM 736 C CA . ILE A 1 87 ? -13.642 4.665 2.486 1.00 93.50 87 ILE A CA 1
ATOM 737 C C . ILE A 1 87 ? -14.135 5.902 1.718 1.00 93.50 87 ILE A C 1
ATOM 739 O O . ILE A 1 87 ? -13.765 6.122 0.562 1.00 93.50 87 ILE A O 1
ATOM 743 N N . LYS A 1 88 ? -14.909 6.780 2.370 1.00 92.62 88 LYS A N 1
ATOM 744 C CA . LYS A 1 88 ? -15.412 8.016 1.743 1.00 92.62 88 LYS A CA 1
ATOM 745 C C . LYS A 1 88 ? -14.284 8.947 1.291 1.00 92.62 88 LYS A C 1
ATOM 747 O O . LYS A 1 88 ? -14.389 9.555 0.224 1.00 92.62 88 LYS A O 1
ATOM 752 N N . LYS A 1 89 ? -13.202 9.040 2.070 1.00 94.69 89 LYS A N 1
ATOM 753 C CA . LYS A 1 89 ? -12.031 9.884 1.778 1.00 94.69 89 LYS A CA 1
ATOM 754 C C . LYS A 1 89 ? -11.151 9.365 0.638 1.00 94.69 89 LYS A C 1
ATOM 756 O O . LYS A 1 89 ? -10.330 10.134 0.131 1.00 94.69 89 LYS A O 1
ATOM 761 N N . GLN A 1 90 ? -11.292 8.105 0.214 1.00 93.19 90 GLN A N 1
ATOM 762 C CA . GLN A 1 90 ? -10.497 7.570 -0.895 1.00 93.19 90 GLN A CA 1
ATOM 763 C C . GLN A 1 90 ? -10.670 8.422 -2.161 1.00 93.19 90 GLN A C 1
ATOM 765 O O . GLN A 1 90 ? -11.749 8.938 -2.456 1.00 93.19 90 GLN A O 1
ATOM 770 N N . LYS A 1 91 ? -9.603 8.593 -2.943 1.00 94.88 91 LYS A N 1
ATOM 771 C CA . LYS A 1 91 ? -9.672 9.352 -4.200 1.00 94.88 91 LYS A CA 1
ATOM 772 C C . LYS A 1 91 ? -10.273 8.477 -5.297 1.00 94.88 91 LYS A C 1
ATOM 774 O O . LYS A 1 91 ? -9.753 7.402 -5.556 1.00 94.88 91 LYS A O 1
ATOM 779 N N . SER A 1 92 ? -11.296 8.989 -5.972 1.00 93.81 92 SER A N 1
ATOM 780 C CA . SER A 1 92 ? -11.887 8.358 -7.157 1.00 93.81 92 SER A CA 1
ATOM 781 C C . SER A 1 92 ? -10.976 8.462 -8.389 1.00 93.81 92 SER A C 1
ATOM 783 O O . SER A 1 92 ? -10.089 9.320 -8.455 1.00 93.81 92 SER A O 1
ATOM 785 N N . ASN A 1 93 ? -11.230 7.613 -9.385 1.00 92.69 93 ASN A N 1
ATOM 786 C CA . ASN A 1 93 ? -10.519 7.484 -10.656 1.00 92.69 93 ASN A CA 1
ATOM 787 C C . ASN A 1 93 ? -9.034 7.142 -10.490 1.00 92.69 93 ASN A C 1
ATOM 789 O O . ASN A 1 93 ? -8.182 7.595 -11.262 1.00 92.69 93 ASN A O 1
ATOM 793 N N . LYS A 1 94 ? -8.711 6.371 -9.451 1.00 91.88 94 LYS A N 1
ATOM 794 C CA . LYS A 1 94 ? -7.391 5.766 -9.280 1.00 91.88 94 LYS A CA 1
ATOM 795 C C . LYS A 1 94 ? -7.360 4.401 -9.949 1.00 91.88 94 LYS A C 1
ATOM 797 O O . LYS A 1 94 ? -8.379 3.725 -10.046 1.00 91.88 94 LYS A O 1
ATOM 802 N N . THR A 1 95 ? -6.185 4.034 -10.448 1.00 90.38 95 THR A N 1
ATOM 803 C CA . THR A 1 95 ? -5.954 2.702 -11.003 1.00 90.38 95 THR A CA 1
ATOM 804 C C . THR A 1 95 ? -6.138 1.677 -9.880 1.00 90.38 95 THR A C 1
ATOM 806 O O . THR A 1 95 ? -5.540 1.879 -8.820 1.00 90.38 95 THR A O 1
ATOM 809 N N . PRO A 1 96 ? -6.964 0.634 -10.072 1.00 91.62 96 PRO A N 1
ATOM 810 C CA . PRO A 1 96 ? -7.105 -0.431 -9.087 1.00 91.62 96 PRO A CA 1
ATOM 811 C C . PRO A 1 96 ? -5.803 -1.228 -8.951 1.00 91.62 96 PRO A C 1
ATOM 813 O O . PRO A 1 96 ? -4.927 -1.162 -9.820 1.00 91.62 96 PRO A O 1
ATOM 816 N N . GLY A 1 97 ? -5.693 -1.978 -7.857 1.00 89.31 97 GLY A N 1
ATOM 817 C CA . GLY A 1 97 ? -4.611 -2.936 -7.673 1.00 89.31 97 GLY A CA 1
ATOM 818 C C . GLY A 1 97 ? -4.763 -4.161 -8.586 1.00 89.31 97 GLY A C 1
ATOM 819 O O . GLY A 1 97 ? -5.630 -4.190 -9.467 1.00 89.31 97 GLY A O 1
ATOM 820 N N . PRO A 1 98 ? -3.931 -5.194 -8.374 1.00 90.75 98 PRO A N 1
ATOM 821 C CA . PRO A 1 98 ? -4.029 -6.459 -9.103 1.00 90.75 98 PRO A CA 1
ATOM 822 C C . PRO A 1 98 ? -5.381 -7.173 -8.994 1.00 90.75 98 PRO A C 1
ATOM 824 O O . PRO A 1 98 ? -5.760 -7.910 -9.900 1.00 90.75 98 PRO A O 1
ATOM 827 N N . ASP A 1 99 ? -6.134 -6.901 -7.928 1.00 89.94 99 ASP A N 1
ATOM 828 C CA . ASP A 1 99 ? -7.498 -7.394 -7.708 1.00 89.94 99 ASP A CA 1
ATOM 829 C C . ASP A 1 99 ? -8.541 -6.806 -8.679 1.00 89.94 99 ASP A C 1
ATOM 831 O O . ASP A 1 99 ? -9.628 -7.360 -8.844 1.00 89.94 99 ASP A O 1
ATOM 835 N N . GLY A 1 100 ? -8.223 -5.689 -9.338 1.00 91.88 100 GLY A N 1
ATOM 836 C CA . GLY A 1 100 ? -9.118 -4.991 -10.251 1.00 91.88 100 GLY A CA 1
ATOM 837 C C . GLY A 1 100 ? -10.247 -4.208 -9.573 1.00 91.88 100 GLY A C 1
ATOM 838 O O . GLY A 1 100 ? -11.094 -3.666 -10.287 1.00 91.88 100 GLY A O 1
ATOM 839 N N . PHE A 1 101 ? -10.272 -4.094 -8.240 1.00 91.12 101 PHE A N 1
ATOM 840 C CA . PHE A 1 101 ? -11.349 -3.411 -7.520 1.00 91.12 101 PHE A CA 1
ATOM 841 C C . PHE A 1 101 ? -11.058 -1.911 -7.341 1.00 91.12 101 PHE A C 1
ATOM 843 O O . PHE A 1 101 ? -10.115 -1.529 -6.644 1.00 91.12 101 PHE A O 1
ATOM 850 N N . PRO A 1 102 ? -11.849 -1.013 -7.959 1.00 93.50 102 PRO A N 1
ATOM 851 C CA . PRO A 1 102 ? -11.638 0.423 -7.829 1.00 93.50 102 PRO A CA 1
ATOM 852 C C . PRO A 1 102 ? -12.187 0.956 -6.499 1.00 93.50 102 PRO A C 1
ATOM 854 O O . PRO A 1 102 ? -13.093 0.376 -5.902 1.00 93.50 102 PRO A O 1
ATOM 857 N N . SER A 1 103 ? -11.709 2.127 -6.069 1.00 93.44 103 SER A N 1
ATOM 858 C CA . SER A 1 103 ? -12.188 2.797 -4.843 1.00 93.44 103 SER A CA 1
ATOM 859 C C . SER A 1 103 ? -13.706 3.024 -4.822 1.00 93.44 103 SER A C 1
ATOM 861 O O . SER A 1 103 ? -14.346 2.995 -3.778 1.00 93.44 103 SER A O 1
ATOM 863 N N . GLU A 1 104 ? -14.292 3.235 -5.996 1.00 94.69 104 GLU A N 1
ATOM 864 C CA . GLU A 1 104 ? -15.713 3.452 -6.223 1.00 94.69 104 GLU A CA 1
ATOM 865 C C . GLU A 1 104 ? -16.540 2.241 -5.811 1.00 94.69 104 GLU A C 1
ATOM 867 O O . GLU A 1 104 ? -17.619 2.415 -5.258 1.00 94.69 104 GLU A O 1
ATOM 872 N N . LEU A 1 105 ? -16.014 1.028 -6.005 1.00 93.44 105 LEU A N 1
ATOM 873 C CA . LEU A 1 105 ? -16.689 -0.188 -5.570 1.00 93.44 105 LEU A CA 1
ATOM 874 C C . LEU A 1 105 ? -16.913 -0.159 -4.058 1.00 93.44 105 LEU A C 1
ATOM 876 O O . LEU A 1 105 ? -18.025 -0.378 -3.595 1.00 93.44 105 LEU A O 1
ATOM 880 N N . TYR A 1 106 ? -15.873 0.179 -3.297 1.00 92.62 106 TYR A N 1
ATOM 881 C CA . TYR A 1 106 ? -15.944 0.256 -1.840 1.00 92.62 106 TYR A CA 1
ATOM 882 C C . TYR A 1 106 ? -16.832 1.406 -1.359 1.00 92.62 106 TYR A C 1
ATOM 884 O O . TYR A 1 106 ? -17.480 1.287 -0.325 1.00 92.62 106 TYR A O 1
ATOM 892 N N . LYS A 1 107 ? -16.908 2.510 -2.108 1.00 93.31 107 LYS A N 1
ATOM 893 C CA . LYS A 1 107 ? -17.806 3.627 -1.784 1.00 93.31 107 LYS A CA 1
ATOM 894 C C . LYS A 1 107 ? -19.280 3.288 -1.996 1.00 93.31 107 LYS A C 1
ATOM 896 O O . LYS A 1 107 ? -20.092 3.669 -1.162 1.00 93.31 107 LYS A O 1
ATOM 901 N N . GLU A 1 108 ? -19.610 2.588 -3.081 1.00 91.12 108 GLU A N 1
ATOM 902 C CA . GLU A 1 108 ? -20.995 2.241 -3.431 1.00 91.12 108 GLU A CA 1
ATOM 903 C C . GLU A 1 108 ? -21.483 0.976 -2.707 1.00 91.12 108 GLU A C 1
ATOM 905 O O . GLU A 1 108 ? -22.631 0.903 -2.282 1.00 91.12 108 GLU A O 1
ATOM 910 N N . MET A 1 109 ? -20.613 -0.023 -2.532 1.00 84.88 109 MET A N 1
ATOM 911 C CA . MET A 1 109 ? -20.937 -1.304 -1.884 1.00 84.88 109 MET A CA 1
ATOM 912 C C . MET A 1 109 ? -20.473 -1.381 -0.426 1.00 84.88 109 MET A C 1
ATOM 914 O O . MET A 1 109 ? -20.571 -2.441 0.193 1.00 84.88 109 MET A O 1
ATOM 918 N N . GLY A 1 110 ? -19.970 -0.276 0.129 1.00 76.12 110 GLY A N 1
ATOM 919 C CA . GLY A 1 110 ? -19.402 -0.222 1.474 1.00 76.12 110 GLY A CA 1
ATOM 920 C C . GLY A 1 110 ? -20.348 -0.767 2.536 1.00 76.12 110 GLY A C 1
ATOM 921 O O . GLY A 1 110 ? -19.923 -1.586 3.333 1.00 76.12 110 GLY A O 1
ATOM 922 N N . GLU A 1 111 ? -21.640 -0.427 2.491 1.00 82.25 111 GLU A N 1
ATOM 923 C CA . GLU A 1 111 ? -22.630 -0.907 3.474 1.00 82.25 111 GLU A CA 1
ATOM 924 C C . GLU A 1 111 ? -22.807 -2.435 3.471 1.00 82.25 111 GLU A C 1
ATOM 926 O O . GLU A 1 111 ? -23.113 -3.026 4.502 1.00 82.25 111 GLU A O 1
ATOM 931 N N . LEU A 1 112 ? -22.589 -3.097 2.331 1.00 88.06 112 LEU A N 1
ATOM 932 C CA . LEU A 1 112 ? -22.668 -4.559 2.228 1.00 88.06 112 LEU A CA 1
ATOM 933 C C . LEU A 1 112 ? -21.384 -5.246 2.708 1.00 88.06 112 LEU A C 1
ATOM 935 O O . LEU A 1 112 ? -21.426 -6.401 3.125 1.00 88.06 112 LEU A O 1
ATOM 939 N N . LEU A 1 113 ? -20.245 -4.553 2.620 1.00 91.00 113 LEU A N 1
ATOM 940 C CA . LEU A 1 113 ? -18.912 -5.105 2.877 1.00 91.00 113 LEU A CA 1
ATOM 941 C C . LEU A 1 113 ? -18.295 -4.622 4.195 1.00 91.00 113 LEU A C 1
ATOM 943 O O . LEU A 1 113 ? -17.273 -5.151 4.616 1.00 91.00 113 LEU A O 1
ATOM 947 N N . GLU A 1 114 ? -18.889 -3.632 4.855 1.00 92.50 114 GLU A N 1
ATOM 948 C CA . GLU A 1 114 ? -18.273 -2.907 5.968 1.00 92.50 114 GLU A CA 1
ATOM 949 C C . GLU A 1 114 ? -17.926 -3.796 7.158 1.00 92.50 114 GLU A C 1
ATOM 951 O O . GLU A 1 114 ? -16.848 -3.638 7.716 1.00 92.50 114 GLU A O 1
ATOM 956 N N . ASN A 1 115 ? -18.780 -4.761 7.511 1.00 94.12 115 ASN A N 1
ATOM 957 C CA . ASN A 1 115 ? -18.506 -5.663 8.630 1.00 94.12 115 ASN A CA 1
ATOM 958 C C . ASN A 1 115 ? -17.338 -6.603 8.314 1.00 94.12 115 ASN A C 1
ATOM 960 O O . ASN A 1 115 ? -16.469 -6.796 9.156 1.00 94.12 115 ASN A O 1
ATOM 964 N N . LEU A 1 116 ? -17.283 -7.123 7.083 1.00 94.88 116 LEU A N 1
ATOM 965 C CA . LEU A 1 116 ? -16.182 -7.973 6.628 1.00 94.88 116 LEU A CA 1
ATOM 966 C C . LEU A 1 116 ? -14.864 -7.188 6.577 1.00 94.88 116 LEU A C 1
ATOM 968 O O . LEU A 1 116 ? -13.833 -7.664 7.036 1.00 94.88 116 LEU A O 1
ATOM 972 N N . LEU A 1 117 ? -14.893 -5.966 6.041 1.00 94.31 117 LEU A N 1
ATOM 973 C CA . LEU A 1 117 ? -13.719 -5.094 5.997 1.00 94.31 117 LEU A CA 1
ATOM 974 C C . LEU A 1 117 ? -13.250 -4.709 7.404 1.00 94.31 117 LEU A C 1
ATOM 976 O O . LEU A 1 117 ? -12.050 -4.673 7.650 1.00 94.31 117 LEU A O 1
ATOM 980 N N . LEU A 1 118 ? -14.181 -4.447 8.325 1.00 96.50 118 LEU A N 1
ATOM 981 C CA . LEU A 1 118 ? -13.870 -4.120 9.713 1.00 96.50 118 LEU A CA 1
ATOM 982 C C . LEU A 1 118 ? -13.180 -5.283 10.430 1.00 96.50 118 LEU A C 1
ATOM 984 O O . LEU A 1 118 ? -12.197 -5.059 11.134 1.00 96.50 118 LEU A O 1
ATOM 988 N N . GLU A 1 119 ? -13.680 -6.503 10.233 1.00 96.56 119 GLU A N 1
ATOM 989 C CA . GLU A 1 119 ? -13.081 -7.728 10.766 1.00 96.56 119 GLU A CA 1
ATOM 990 C C . GLU A 1 119 ? -11.647 -7.895 10.253 1.00 96.56 119 GLU A C 1
ATOM 992 O O . GLU A 1 119 ? -10.722 -7.978 11.057 1.00 96.56 119 GLU A O 1
ATOM 997 N N . ILE A 1 120 ? -11.441 -7.799 8.934 1.00 95.25 120 ILE A N 1
ATOM 998 C CA . ILE A 1 120 ? -10.110 -7.895 8.316 1.00 95.25 120 ILE A CA 1
ATOM 999 C C . ILE A 1 120 ? -9.166 -6.812 8.857 1.00 95.25 120 IL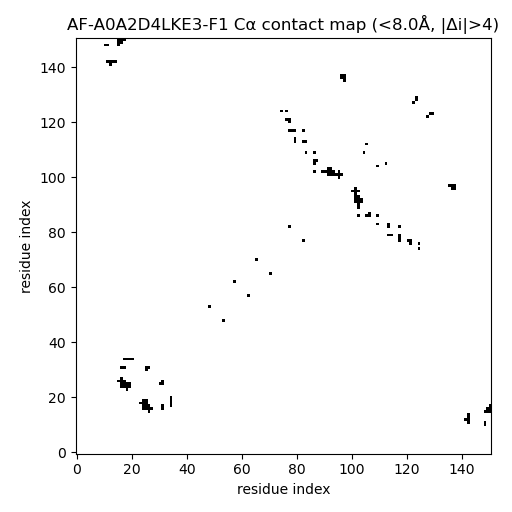E A C 1
ATOM 1001 O O . ILE A 1 120 ? -8.019 -7.096 9.194 1.00 95.25 120 ILE A O 1
ATOM 1005 N N . CYS A 1 121 ? -9.618 -5.558 8.947 1.00 95.56 121 CYS A N 1
ATOM 1006 C CA . CYS A 1 121 ? -8.788 -4.459 9.440 1.00 95.56 121 CYS A CA 1
ATOM 1007 C C . CYS A 1 121 ? -8.344 -4.671 10.893 1.00 95.56 121 CYS A C 1
ATOM 1009 O O . CYS A 1 121 ? -7.182 -4.421 11.214 1.00 95.56 121 CYS A O 1
ATOM 1011 N N . ASN A 1 122 ? -9.246 -5.135 11.759 1.00 97.31 122 ASN A N 1
ATOM 1012 C CA . ASN A 1 122 ? -8.925 -5.397 13.160 1.00 97.31 122 ASN A CA 1
ATOM 1013 C C . ASN A 1 122 ? -8.077 -6.663 13.341 1.00 97.31 122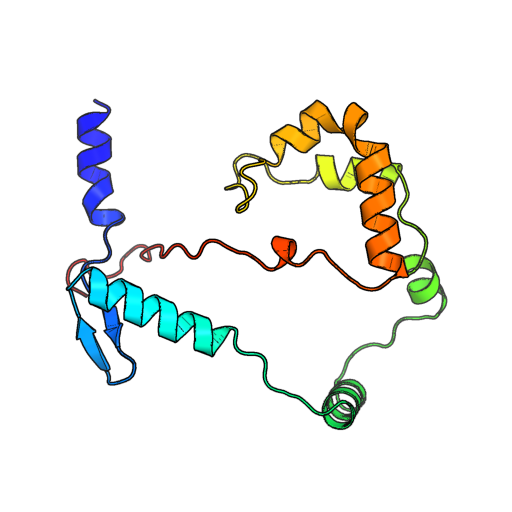 ASN A C 1
ATOM 1015 O O . ASN A 1 122 ? -7.190 -6.668 14.191 1.00 97.31 122 ASN A O 1
ATOM 1019 N N . GLU A 1 123 ? -8.266 -7.693 12.513 1.00 96.56 123 GLU A N 1
ATOM 1020 C CA . GLU A 1 123 ? -7.393 -8.871 12.494 1.00 96.56 123 GLU A CA 1
ATOM 1021 C C . GLU A 1 123 ? -5.957 -8.484 12.116 1.00 96.56 123 GLU A C 1
ATOM 1023 O O . GLU A 1 123 ? -5.014 -8.846 12.815 1.00 96.56 123 GLU A O 1
ATOM 1028 N N . VAL A 1 124 ? -5.779 -7.668 11.070 1.00 96.25 124 VAL A N 1
ATOM 1029 C CA . VAL A 1 124 ? -4.458 -7.158 10.662 1.00 96.25 124 VAL A CA 1
ATOM 1030 C C . VAL A 1 124 ? -3.809 -6.329 11.774 1.00 96.25 124 VAL A C 1
ATOM 1032 O O . VAL A 1 124 ? -2.606 -6.462 12.007 1.00 96.25 124 VAL A O 1
ATOM 1035 N N . LEU A 1 125 ? -4.586 -5.478 12.455 1.00 95.19 125 LEU A N 1
ATOM 1036 C CA . LEU A 1 125 ? -4.099 -4.655 13.564 1.00 95.19 125 LEU A CA 1
ATOM 1037 C C . LEU A 1 125 ? -3.628 -5.516 14.746 1.00 95.19 125 LEU A C 1
ATOM 1039 O O . LEU A 1 125 ? -2.573 -5.240 15.313 1.00 95.19 125 LEU A O 1
ATOM 1043 N N . LEU A 1 126 ? -4.385 -6.560 15.093 1.00 95.31 126 LEU A N 1
ATOM 1044 C CA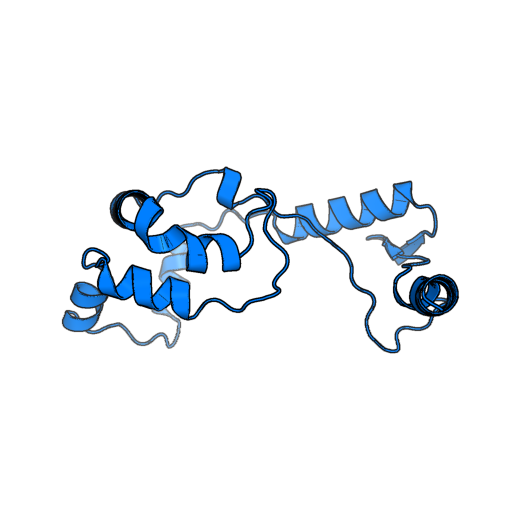 . LEU A 1 126 ? -4.086 -7.456 16.211 1.00 95.31 126 LEU A CA 1
ATOM 1045 C C . LEU A 1 126 ? -2.904 -8.386 15.913 1.00 95.31 126 LEU A C 1
ATOM 1047 O O . LEU A 1 126 ? -1.989 -8.522 16.723 1.00 95.31 126 LEU A O 1
ATOM 1051 N N . GLU A 1 127 ? -2.923 -9.029 14.749 1.00 95.19 127 GLU A N 1
ATOM 1052 C CA . GLU A 1 127 ? -1.961 -10.068 14.377 1.00 95.19 127 GLU A CA 1
ATOM 1053 C C . GLU A 1 127 ? -0.670 -9.500 13.784 1.00 95.19 127 GLU A C 1
ATOM 1055 O O . GLU A 1 127 ? 0.285 -10.250 13.566 1.00 95.19 127 GLU A O 1
ATOM 1060 N N . ALA A 1 128 ? -0.646 -8.196 13.481 1.00 93.19 128 ALA A N 1
ATOM 1061 C CA . ALA A 1 128 ? 0.442 -7.510 12.786 1.00 93.19 128 ALA A CA 1
ATOM 1062 C C . ALA A 1 128 ? 0.860 -8.220 11.481 1.00 93.19 128 ALA A C 1
ATOM 1064 O O . ALA A 1 128 ? 2.032 -8.226 11.093 1.00 93.19 128 ALA A O 1
ATOM 1065 N N . ARG A 1 129 ? -0.106 -8.848 10.801 1.00 92.94 129 ARG A N 1
ATOM 1066 C CA . ARG A 1 129 ? 0.098 -9.637 9.582 1.00 92.94 129 ARG A CA 1
ATOM 1067 C C . ARG A 1 129 ? -0.904 -9.229 8.518 1.00 92.94 129 ARG A C 1
ATOM 1069 O O . ARG A 1 129 ? -2.079 -9.046 8.798 1.00 92.94 129 ARG A O 1
ATOM 1076 N N . THR A 1 130 ? -0.429 -9.123 7.284 1.00 93.38 130 THR A N 1
ATOM 1077 C CA . THR A 1 130 ? -1.249 -8.844 6.102 1.00 93.38 130 THR A CA 1
ATOM 1078 C C . THR A 1 130 ? -1.219 -10.030 5.145 1.00 93.38 130 THR A C 1
ATOM 1080 O O . THR A 1 130 ? -0.288 -10.840 5.170 1.00 93.38 130 THR A O 1
ATOM 1083 N N . SER A 1 131 ? -2.239 -10.132 4.288 1.00 90.50 131 SER A N 1
ATOM 1084 C CA . SER A 1 131 ? -2.252 -11.107 3.193 1.00 90.50 131 SER A CA 1
ATOM 1085 C C . SER A 1 131 ? -1.056 -10.892 2.263 1.00 90.50 131 SER A C 1
ATOM 1087 O O . SER A 1 131 ? -0.681 -9.754 1.977 1.00 90.50 131 SER A O 1
ATOM 1089 N N . GLU A 1 132 ? -0.499 -11.978 1.726 1.00 89.19 132 GLU A N 1
ATOM 1090 C CA . GLU A 1 132 ? 0.610 -11.899 0.769 1.00 89.19 132 GLU A CA 1
ATOM 1091 C C . GLU A 1 132 ? 0.206 -11.154 -0.509 1.00 89.19 132 GLU A C 1
ATOM 1093 O O . GLU A 1 132 ? 0.983 -10.362 -1.034 1.00 89.19 132 GLU A O 1
ATOM 1098 N N . SER A 1 133 ? -1.056 -11.289 -0.932 1.00 90.38 133 SER A N 1
ATOM 1099 C CA . SER A 1 133 ? -1.591 -10.572 -2.095 1.00 90.38 133 SER A CA 1
ATOM 1100 C C . SER A 1 133 ? -1.542 -9.046 -1.955 1.00 90.38 133 SER A C 1
ATOM 1102 O O . SER A 1 133 ? -1.531 -8.339 -2.956 1.00 90.38 133 SER A O 1
ATOM 1104 N N . TRP A 1 134 ? -1.486 -8.506 -0.730 1.00 88.75 134 TRP A N 1
ATOM 1105 C CA . TRP A 1 134 ? -1.371 -7.058 -0.506 1.00 88.75 134 TRP A CA 1
ATOM 1106 C C . TRP A 1 134 ? 0.034 -6.526 -0.805 1.00 88.75 134 TRP A C 1
ATOM 1108 O O . TRP A 1 134 ? 0.222 -5.315 -0.912 1.00 88.75 134 TRP A O 1
ATOM 1118 N N . LYS A 1 135 ? 1.021 -7.420 -0.923 1.00 88.00 135 LYS A N 1
ATOM 1119 C CA . LYS A 1 135 ? 2.404 -7.096 -1.286 1.00 88.00 135 LYS A CA 1
ATOM 1120 C C . LYS A 1 135 ? 2.640 -7.192 -2.796 1.00 88.00 135 LYS A C 1
ATOM 1122 O O . LYS A 1 135 ? 3.726 -6.863 -3.265 1.00 88.00 135 LYS A O 1
ATOM 1127 N N . GLU A 1 136 ? 1.636 -7.616 -3.559 1.00 90.31 136 GLU A N 1
ATOM 1128 C CA . GLU A 1 136 ? 1.693 -7.668 -5.015 1.00 90.31 136 GLU A CA 1
ATOM 1129 C C . GLU A 1 136 ? 1.374 -6.295 -5.624 1.00 90.31 136 GLU A C 1
ATOM 1131 O O . GLU A 1 136 ? 0.446 -5.598 -5.210 1.00 90.31 136 GLU A O 1
ATOM 1136 N N . ALA A 1 137 ? 2.121 -5.906 -6.657 1.00 88.50 137 ALA A N 1
ATOM 1137 C CA . ALA A 1 137 ? 1.893 -4.660 -7.377 1.00 88.50 137 ALA A CA 1
ATOM 1138 C C . ALA A 1 137 ? 2.210 -4.808 -8.868 1.00 88.50 137 ALA A C 1
ATOM 1140 O O . ALA A 1 137 ? 3.135 -5.519 -9.261 1.00 88.50 137 ALA A O 1
ATOM 1141 N N . TYR A 1 138 ? 1.474 -4.077 -9.708 1.00 89.31 138 TYR A N 1
ATOM 1142 C CA . TYR A 1 138 ? 1.834 -3.921 -11.114 1.00 89.31 138 TYR A CA 1
ATOM 1143 C C . TYR A 1 138 ? 2.774 -2.740 -11.298 1.00 89.31 138 TYR A C 1
ATOM 1145 O O . TYR A 1 138 ? 2.419 -1.588 -11.047 1.00 89.31 138 TYR A O 1
ATOM 1153 N N . ILE A 1 139 ? 3.959 -3.028 -11.823 1.00 88.25 139 ILE A N 1
ATOM 1154 C CA . ILE A 1 139 ? 4.938 -2.007 -12.168 1.00 88.25 139 ILE A CA 1
ATOM 1155 C C . ILE A 1 139 ? 4.647 -1.517 -13.584 1.00 88.25 139 ILE A C 1
ATOM 1157 O O . ILE A 1 139 ? 4.678 -2.278 -14.549 1.00 88.25 139 ILE A O 1
ATOM 1161 N N . THR A 1 140 ? 4.342 -0.226 -13.710 1.00 87.81 140 THR A N 1
ATOM 1162 C CA . THR A 1 140 ? 4.152 0.443 -15.001 1.00 87.81 140 THR A CA 1
ATOM 1163 C C . THR A 1 140 ? 5.077 1.641 -15.085 1.00 87.81 140 THR A C 1
ATOM 1165 O O . THR A 1 140 ? 5.003 2.547 -14.257 1.00 87.81 140 THR A O 1
ATOM 1168 N N . LEU A 1 141 ? 5.915 1.672 -16.117 1.00 87.69 141 LEU A N 1
ATOM 1169 C CA . LEU A 1 141 ? 6.752 2.829 -16.391 1.00 87.69 141 LEU A CA 1
ATOM 1170 C C . LEU A 1 141 ? 5.942 3.940 -17.064 1.00 87.69 141 LEU A C 1
ATOM 1172 O O . LEU A 1 141 ? 5.200 3.700 -18.021 1.00 87.69 141 LEU A O 1
ATOM 1176 N N . ILE A 1 142 ? 6.119 5.167 -16.582 1.00 84.94 142 ILE A N 1
ATOM 1177 C CA . ILE A 1 142 ? 5.510 6.368 -17.151 1.00 84.94 142 ILE A CA 1
ATOM 1178 C C . ILE A 1 142 ? 6.655 7.289 -17.586 1.00 84.94 142 ILE A C 1
ATOM 1180 O O . ILE A 1 142 ? 7.451 7.671 -16.733 1.00 84.94 142 ILE A O 1
ATOM 1184 N N . PRO A 1 143 ? 6.766 7.641 -18.881 1.00 83.06 143 PRO A N 1
ATOM 1185 C CA . PRO A 1 143 ? 7.783 8.587 -19.324 1.00 83.06 143 PRO A CA 1
ATOM 1186 C C . PRO A 1 143 ? 7.507 9.975 -18.732 1.00 83.06 143 PRO A C 1
ATOM 1188 O O . PRO A 1 143 ? 6.357 10.428 -18.719 1.00 83.06 143 PRO A O 1
ATOM 1191 N N . GLU A 1 144 ? 8.556 10.646 -18.260 1.00 78.00 144 GLU A N 1
ATOM 1192 C CA . GLU A 1 144 ? 8.452 12.016 -17.757 1.00 78.00 144 GLU A CA 1
ATOM 1193 C C . GLU A 1 144 ? 8.097 13.005 -18.875 1.00 78.00 144 GLU A C 1
ATOM 1195 O O . GLU A 1 144 ? 8.418 12.821 -20.055 1.00 78.00 144 GLU A O 1
ATOM 1200 N N . GLU A 1 145 ? 7.401 14.083 -18.512 1.00 71.06 145 GLU A N 1
ATOM 1201 C CA . GLU A 1 145 ? 7.013 15.113 -19.467 1.00 71.06 145 GLU A CA 1
ATOM 1202 C C . GLU A 1 145 ? 8.234 15.958 -19.855 1.00 71.06 145 GLU A C 1
ATOM 1204 O O . GLU A 1 145 ? 8.761 16.710 -19.044 1.00 71.06 145 GLU A O 1
ATOM 1209 N N . GLY A 1 146 ? 8.680 15.832 -21.108 1.00 65.31 146 GLY A N 1
ATOM 1210 C CA . GLY A 1 146 ? 9.865 16.534 -21.617 1.00 65.31 146 GLY A CA 1
ATOM 1211 C C . GLY A 1 146 ? 11.127 15.675 -21.704 1.00 65.31 146 GLY A C 1
ATOM 1212 O O . GLY A 1 146 ? 12.136 16.181 -22.183 1.00 65.31 146 GLY A O 1
ATOM 1213 N N . ALA A 1 147 ? 11.068 14.394 -21.320 1.00 63.62 147 ALA A N 1
ATOM 1214 C CA . ALA A 1 147 ? 12.123 13.440 -21.651 1.00 63.62 147 ALA A CA 1
ATOM 1215 C C . ALA A 1 147 ? 12.279 13.349 -23.182 1.00 63.62 147 ALA A C 1
ATOM 1217 O O . ALA A 1 147 ? 11.281 13.252 -23.910 1.00 63.62 147 ALA A O 1
ATOM 1218 N N . ASP A 1 148 ? 13.519 13.427 -23.672 1.00 59.19 148 ASP A N 1
ATOM 1219 C CA . ASP A 1 148 ? 13.807 13.394 -25.103 1.00 59.19 148 ASP A CA 1
ATOM 1220 C C . ASP A 1 148 ? 13.271 12.096 -25.716 1.00 59.19 148 ASP A C 1
ATOM 1222 O O . ASP A 1 148 ? 13.577 10.999 -25.267 1.00 59.19 148 ASP A O 1
ATOM 1226 N N . ALA A 1 149 ? 12.492 12.201 -26.796 1.00 54.59 149 ALA A N 1
ATOM 1227 C CA . ALA A 1 149 ? 11.891 11.040 -27.466 1.00 54.59 149 ALA A CA 1
ATOM 1228 C C . ALA A 1 149 ? 12.920 10.096 -28.132 1.00 54.59 149 ALA A C 1
ATOM 1230 O O . ALA A 1 149 ? 12.529 9.084 -28.709 1.00 54.59 149 ALA A O 1
ATOM 1231 N N . ASN A 1 150 ? 14.207 10.449 -28.067 1.00 51.91 150 ASN A N 1
ATOM 1232 C CA . ASN A 1 150 ? 15.354 9.690 -28.564 1.00 51.91 150 ASN A CA 1
ATOM 1233 C C . ASN A 1 150 ? 16.311 9.255 -27.433 1.00 51.91 150 ASN A C 1
ATOM 1235 O O . ASN A 1 150 ? 17.403 8.767 -27.733 1.00 51.91 150 ASN A O 1
ATOM 1239 N N . GLN A 1 151 ? 15.941 9.479 -26.165 1.00 42.66 151 GLN A N 1
ATOM 1240 C CA . GLN A 1 151 ? 16.662 8.995 -24.988 1.00 42.66 151 GLN A CA 1
ATOM 1241 C C . GLN A 1 151 ? 15.935 7.851 -24.288 1.00 42.66 151 GLN A C 1
ATOM 1243 O O . GLN A 1 151 ? 14.702 7.701 -24.453 1.00 42.66 151 GLN A O 1
#

Radius of gyration: 22.27 Å; Cα contacts (8 Å, |Δi|>4): 83; chains: 1; bounding box: 49×28×61 Å

Mean predicted aligned error: 8.17 Å